Protein AF-T1BF98-F1 (afdb_monomer)

Radius of gyration: 21.48 Å; Cα contacts (8 Å, |Δi|>4): 142; chains: 1; bounding box: 43×42×55 Å

Solvent-accessible surface area (backbone atoms only — not comparable to full-atom values): 7022 Å² total; per-residue (Å²): 138,86,84,90,82,90,69,97,46,73,63,61,51,53,65,53,48,75,76,42,92,88,59,91,76,78,74,95,65,81,83,50,72,70,58,50,50,54,60,51,51,69,59,68,61,64,66,86,72,53,68,57,15,34,30,34,24,74,46,73,96,54,47,77,42,46,26,38,28,71,41,68,40,81,90,78,46,33,31,31,27,31,48,68,91,50,98,70,73,57,83,44,77,44,55,46,81,35,45,42,82,78,39,77,52,82,76,80,78,78,128

pLDDT: mean 82.83, std 12.45, range [33.75, 92.75]

Mean predicted aligned error: 11.37 Å

Foldseek 3Di:
DDDADDDPDPVVVVVVVVVDDPDPDDDPDHDDPVNVVVVVVVVVPLDPADQQFWKAFCDDPRHGWIWGFHDADPVQQKTWTWTPPDPDTDTDIDHSVRIDGPGHDDPPPDD

Sequence (111 aa):
GYIILEAEDEMAVKSFITKEHNIHGVLPRPLSVEDIDKLLASKAQEQEAAKGDIVEFSTGPFKGYKARVLKVDSIKSEITVELMDVVVPIPITTKLNTAKVIQRAKSESNA

Nearest PDB structures (foldseek):
  3p8b-assembly1_B  TM=8.641E-01  e=2.447E-07  Pyrococcus furiosus
  4zn3-assembly1_A  TM=6.054E-01  e=2.165E-08  Methanocaldococcus jannaschii DSM 2661
  9bcu-assembly1_G  TM=6.131E-01  e=1.617E-07  Thermococcus kodakarensis
  2xhc-assembly1_A  TM=6.498E-01  e=1.638E-04  Thermotoga mari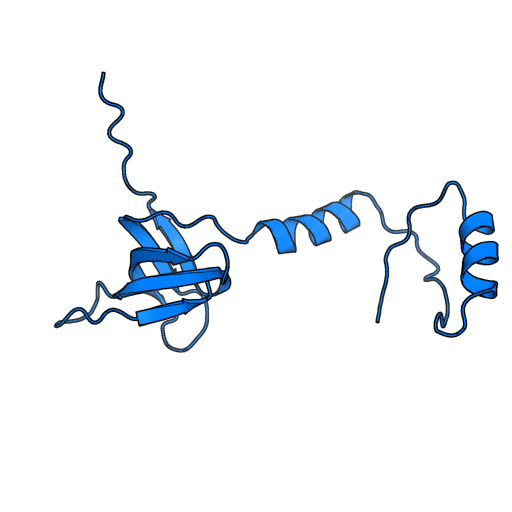tima
  1m1g-assembly3_C  TM=6.562E-01  e=3.977E-04  Aquifex aeolicus

Structure (mmCIF, N/CA/C/O backbone):
data_AF-T1BF98-F1
#
_entry.id   AF-T1BF98-F1
#
loop_
_atom_site.group_PDB
_atom_site.id
_atom_site.type_symbol
_atom_site.label_atom_id
_atom_site.label_alt_id
_atom_site.label_comp_id
_atom_site.label_asym_id
_atom_site.label_entity_id
_atom_site.label_seq_id
_atom_site.pdbx_PDB_ins_code
_atom_site.Cartn_x
_atom_site.Cartn_y
_atom_site.Cartn_z
_atom_site.occupancy
_atom_site.B_iso_or_equiv
_atom_site.auth_seq_id
_atom_site.auth_comp_id
_atom_site.auth_asym_id
_atom_site.auth_atom_id
_atom_site.pdbx_PDB_model_num
ATOM 1 N N . GLY A 1 1 ? 11.258 -9.934 -14.105 1.00 81.44 1 GLY A N 1
ATOM 2 C CA . GLY A 1 1 ? 10.709 -8.683 -13.546 1.00 81.44 1 GLY A CA 1
ATOM 3 C C . GLY A 1 1 ? 10.484 -7.705 -14.677 1.00 81.44 1 GLY A C 1
ATOM 4 O O . GLY A 1 1 ? 11.086 -7.895 -15.725 1.00 81.44 1 GLY A O 1
ATOM 5 N N . TYR A 1 2 ? 9.628 -6.706 -14.481 1.00 86.38 2 TYR A N 1
ATOM 6 C CA . TYR A 1 2 ? 9.379 -5.657 -15.472 1.00 86.38 2 TYR A CA 1
ATOM 7 C C . TYR A 1 2 ? 9.794 -4.309 -14.895 1.00 86.38 2 TYR A C 1
ATOM 9 O O . TYR A 1 2 ? 9.559 -4.045 -13.716 1.00 86.38 2 TYR A O 1
ATOM 17 N N . ILE A 1 3 ? 10.409 -3.483 -15.733 1.00 87.50 3 ILE A N 1
ATOM 18 C CA . ILE A 1 3 ? 10.727 -2.087 -15.442 1.00 87.50 3 ILE A CA 1
ATOM 19 C C . ILE A 1 3 ? 10.073 -1.220 -16.513 1.00 87.50 3 ILE A C 1
ATOM 21 O O . ILE A 1 3 ? 9.941 -1.646 -17.660 1.00 87.50 3 ILE A O 1
ATOM 25 N N . ILE A 1 4 ? 9.639 -0.027 -16.121 1.00 89.75 4 ILE A N 1
ATOM 26 C CA . ILE A 1 4 ? 9.105 0.984 -17.034 1.00 89.75 4 ILE A CA 1
ATOM 27 C C . ILE A 1 4 ? 10.210 2.011 -17.242 1.00 89.75 4 ILE A C 1
ATOM 29 O O . ILE A 1 4 ? 10.850 2.421 -16.274 1.00 89.75 4 ILE A O 1
ATOM 33 N N . LEU A 1 5 ? 10.446 2.387 -18.494 1.00 88.56 5 LEU A N 1
ATOM 34 C CA . LEU A 1 5 ? 11.482 3.335 -18.879 1.00 88.56 5 LEU A CA 1
ATOM 35 C C . LEU A 1 5 ? 10.866 4.391 -19.799 1.00 88.56 5 LEU A C 1
ATOM 37 O O . LEU A 1 5 ? 10.239 4.043 -20.798 1.00 88.56 5 LEU A O 1
ATOM 41 N N . GLU A 1 6 ? 11.035 5.658 -19.436 1.00 90.50 6 GLU A N 1
ATOM 42 C CA . GLU A 1 6 ? 10.657 6.817 -20.246 1.00 90.50 6 GLU A CA 1
ATOM 43 C C . GLU A 1 6 ? 11.884 7.283 -21.037 1.00 90.50 6 GLU A C 1
ATOM 45 O O . GLU A 1 6 ? 12.978 7.400 -20.482 1.00 90.50 6 GLU A O 1
ATOM 50 N N . ALA A 1 7 ? 11.721 7.495 -22.340 1.00 90.50 7 ALA A N 1
ATOM 51 C CA . ALA A 1 7 ? 12.785 7.924 -23.240 1.00 90.50 7 ALA A CA 1
ATOM 52 C C . ALA A 1 7 ? 12.203 8.741 -24.398 1.00 90.50 7 ALA A C 1
ATOM 54 O O . ALA A 1 7 ? 11.015 8.635 -24.698 1.00 90.50 7 ALA A O 1
ATOM 55 N N . GLU A 1 8 ? 13.055 9.525 -25.059 1.00 89.50 8 GLU A N 1
ATOM 56 C CA . GLU A 1 8 ? 12.670 10.374 -26.195 1.00 89.50 8 GLU A CA 1
ATOM 57 C C . GLU A 1 8 ? 12.173 9.556 -27.398 1.00 89.50 8 GLU A C 1
ATOM 59 O O . GLU A 1 8 ? 11.200 9.936 -28.048 1.00 89.50 8 GLU A O 1
ATOM 64 N N . ASP A 1 9 ? 12.817 8.419 -27.682 1.00 88.31 9 ASP A N 1
ATOM 65 C CA . ASP A 1 9 ? 12.443 7.515 -28.767 1.00 88.31 9 ASP A CA 1
ATOM 66 C C . ASP A 1 9 ? 12.827 6.045 -28.485 1.00 88.31 9 ASP A C 1
ATOM 68 O O . ASP A 1 9 ? 13.530 5.712 -27.528 1.00 88.31 9 ASP A O 1
ATOM 72 N N . GLU A 1 10 ? 12.362 5.130 -29.343 1.00 85.69 10 GLU A N 1
ATOM 73 C CA . GLU A 1 10 ? 12.634 3.690 -29.219 1.00 85.69 10 GLU A CA 1
ATOM 74 C C . GLU A 1 10 ? 14.116 3.331 -29.471 1.00 85.69 10 GLU A C 1
ATOM 76 O O . GLU A 1 10 ? 14.610 2.318 -28.962 1.00 85.69 10 GLU A O 1
ATOM 81 N N . MET A 1 11 ? 14.852 4.140 -30.242 1.00 88.44 11 MET A N 1
ATOM 82 C CA . MET A 1 11 ? 16.275 3.901 -30.508 1.00 88.44 11 MET A CA 1
ATOM 83 C C . MET A 1 11 ? 17.119 4.151 -29.260 1.00 88.44 11 MET A C 1
ATOM 85 O O . MET A 1 11 ? 18.008 3.349 -28.959 1.00 88.44 11 MET A O 1
ATOM 89 N N . ALA A 1 12 ? 16.810 5.203 -28.502 1.00 90.25 12 ALA A N 1
ATOM 90 C CA . ALA A 1 12 ? 17.428 5.507 -27.222 1.00 90.25 12 ALA A CA 1
ATOM 91 C C . ALA A 1 12 ? 17.266 4.319 -26.265 1.00 90.25 12 ALA A C 1
ATOM 93 O O . ALA A 1 12 ? 18.263 3.830 -25.724 1.00 90.25 12 ALA A O 1
ATOM 94 N N . VAL A 1 13 ? 16.053 3.758 -26.168 1.00 89.44 13 VAL A N 1
ATOM 95 C CA . VAL A 1 13 ? 15.782 2.550 -25.370 1.00 89.44 13 VAL A CA 1
ATOM 96 C C . VAL A 1 13 ? 16.636 1.373 -25.839 1.00 89.44 13 VAL A C 1
ATOM 98 O O . VAL A 1 13 ? 17.323 0.752 -25.030 1.00 89.44 13 VAL A O 1
ATOM 101 N N . LYS A 1 14 ? 16.659 1.076 -27.145 1.00 87.94 14 LYS A N 1
ATOM 102 C CA . LYS A 1 14 ? 17.444 -0.043 -27.701 1.00 87.94 14 LYS A CA 1
ATOM 103 C C . LYS A 1 14 ? 18.947 0.105 -27.450 1.00 87.94 14 LYS A C 1
ATOM 105 O O . LYS A 1 14 ? 19.624 -0.872 -27.122 1.00 87.94 14 LYS A O 1
ATOM 110 N N . SER A 1 15 ? 19.476 1.319 -27.566 1.00 89.31 15 SER A N 1
ATOM 111 C CA . SER A 1 15 ? 20.890 1.607 -27.304 1.00 89.31 15 SER A CA 1
ATOM 112 C C . SER A 1 15 ? 21.264 1.480 -25.821 1.00 89.31 15 SER A C 1
ATOM 114 O O . SER A 1 15 ? 22.408 1.158 -25.496 1.00 89.31 15 SER A O 1
ATOM 116 N N . PHE A 1 16 ? 20.300 1.715 -24.925 1.00 87.75 16 PHE A N 1
ATOM 117 C CA . PHE A 1 16 ? 20.469 1.578 -23.485 1.00 87.75 16 PHE A CA 1
ATOM 118 C C . PHE A 1 16 ? 20.427 0.105 -23.064 1.00 87.75 16 PHE A C 1
ATOM 120 O O . PHE A 1 16 ? 21.372 -0.387 -22.452 1.00 87.75 16 PHE A O 1
ATOM 127 N N . ILE A 1 17 ? 19.384 -0.634 -23.462 1.00 88.75 17 ILE A N 1
ATOM 128 C CA . ILE A 1 17 ? 19.199 -2.036 -23.051 1.00 88.75 17 ILE A CA 1
ATOM 129 C C . ILE A 1 17 ? 20.302 -2.967 -23.562 1.00 88.75 17 ILE A C 1
ATOM 131 O O . ILE A 1 17 ? 20.618 -3.954 -22.911 1.00 88.75 17 ILE A O 1
ATOM 135 N N . THR A 1 18 ? 20.901 -2.664 -24.719 1.00 86.25 18 THR A N 1
ATOM 136 C CA . THR A 1 18 ? 21.959 -3.496 -25.322 1.00 86.25 18 THR A CA 1
ATOM 137 C C . THR A 1 18 ? 23.244 -3.512 -24.501 1.00 86.25 18 THR A C 1
ATOM 139 O O . THR A 1 18 ? 24.069 -4.405 -24.680 1.00 86.25 18 THR A O 1
ATOM 142 N N . LYS A 1 19 ? 23.414 -2.552 -23.588 1.00 84.56 19 LYS A N 1
ATOM 143 C CA . LYS A 1 19 ? 24.559 -2.471 -22.676 1.00 84.56 19 LYS A CA 1
ATOM 144 C C . LYS A 1 19 ? 24.318 -3.208 -21.355 1.00 84.56 19 LYS A C 1
ATOM 146 O O . LYS A 1 19 ? 25.259 -3.367 -20.582 1.00 84.56 19 LYS A O 1
ATOM 151 N N . GLU A 1 20 ? 23.092 -3.668 -21.101 1.00 87.00 20 GLU A N 1
ATOM 152 C CA . GLU A 1 20 ? 22.676 -4.215 -19.811 1.00 87.00 20 GLU A CA 1
ATOM 153 C C . GLU A 1 20 ? 22.419 -5.722 -19.856 1.00 87.00 20 GLU A C 1
ATOM 155 O O . GLU A 1 20 ? 21.598 -6.230 -20.615 1.00 87.00 20 GLU A O 1
ATOM 160 N N . HIS A 1 21 ? 23.088 -6.452 -18.965 1.00 84.38 21 HIS A N 1
ATOM 161 C CA . HIS A 1 21 ? 23.132 -7.918 -18.986 1.00 84.38 21 HIS A CA 1
ATOM 162 C C . HIS A 1 21 ? 21.837 -8.585 -18.490 1.00 84.38 21 HIS A C 1
ATOM 164 O O . HIS A 1 21 ? 21.569 -9.737 -18.821 1.00 84.38 21 HIS A O 1
ATOM 170 N N . ASN A 1 22 ? 21.029 -7.872 -17.698 1.00 88.88 22 ASN A N 1
ATOM 171 C CA . ASN A 1 22 ? 19.823 -8.411 -17.054 1.00 88.88 22 ASN A CA 1
ATOM 172 C C . ASN A 1 22 ? 18.520 -8.051 -17.790 1.00 88.88 22 ASN A C 1
ATOM 174 O O . ASN A 1 22 ? 17.429 -8.275 -17.260 1.00 88.88 22 ASN A O 1
ATOM 178 N N . ILE A 1 23 ? 18.610 -7.464 -18.987 1.00 88.75 23 ILE A N 1
ATOM 179 C CA . ILE A 1 23 ? 17.442 -7.057 -19.769 1.00 88.75 23 ILE A CA 1
ATOM 180 C C . ILE A 1 23 ? 17.212 -8.070 -20.889 1.00 88.75 23 ILE A C 1
ATOM 182 O O . ILE A 1 23 ? 18.001 -8.196 -21.817 1.00 88.75 23 ILE A O 1
ATOM 186 N N . HIS A 1 24 ? 16.097 -8.794 -20.805 1.00 84.88 24 HIS A N 1
ATOM 187 C CA . HIS A 1 24 ? 15.758 -9.855 -21.761 1.00 84.88 24 HIS A CA 1
ATOM 188 C C . HIS A 1 24 ? 14.990 -9.363 -22.997 1.00 84.88 24 HIS A C 1
ATOM 190 O O . HIS A 1 24 ? 14.781 -10.133 -23.931 1.00 84.88 24 HIS A O 1
ATOM 196 N N . GLY A 1 25 ? 14.561 -8.100 -23.015 1.00 84.69 25 GLY A N 1
ATOM 197 C CA . GLY A 1 25 ? 13.874 -7.503 -24.155 1.00 84.69 25 GLY A CA 1
ATOM 198 C C . GLY A 1 25 ? 12.955 -6.352 -23.768 1.00 84.69 25 GLY A C 1
ATOM 199 O O . GLY A 1 25 ? 12.778 -6.038 -22.591 1.00 84.69 25 GLY A O 1
ATOM 200 N N . VAL A 1 26 ? 12.359 -5.740 -24.791 1.00 87.06 26 VAL A N 1
ATOM 201 C CA . VAL A 1 26 ? 11.353 -4.677 -24.673 1.00 87.06 26 VAL A CA 1
ATOM 202 C C . VAL A 1 26 ? 10.047 -5.194 -25.256 1.00 87.06 26 VAL A C 1
ATOM 204 O O . VAL A 1 26 ? 10.044 -5.902 -26.265 1.00 87.06 26 VAL A O 1
ATOM 207 N N . LEU A 1 27 ? 8.932 -4.871 -24.605 1.00 86.19 27 LEU A N 1
ATOM 208 C CA . LEU A 1 27 ? 7.615 -5.233 -25.113 1.00 86.19 27 LEU A CA 1
ATOM 209 C C . LEU A 1 27 ? 7.292 -4.403 -26.367 1.00 86.19 27 LEU A C 1
ATOM 211 O O . LEU A 1 27 ? 7.571 -3.208 -26.394 1.00 86.19 27 LEU A O 1
ATOM 215 N N . PRO A 1 28 ? 6.658 -4.999 -27.391 1.00 81.50 28 PRO A N 1
ATOM 216 C CA . PRO A 1 28 ? 6.415 -4.337 -28.677 1.00 81.50 28 PRO A CA 1
ATOM 217 C C . PRO A 1 28 ? 5.379 -3.207 -28.611 1.00 81.50 28 PRO A C 1
ATOM 219 O O . PRO A 1 28 ? 5.219 -2.462 -29.572 1.00 81.50 28 PRO A O 1
ATOM 222 N N . ARG A 1 29 ? 4.645 -3.089 -27.500 1.00 85.25 29 ARG A N 1
ATOM 223 C CA . ARG A 1 29 ? 3.643 -2.048 -27.282 1.00 85.25 29 ARG A CA 1
ATOM 224 C C . ARG A 1 29 ? 4.155 -1.070 -26.215 1.00 85.25 29 ARG A C 1
ATOM 226 O O . ARG A 1 29 ? 4.396 -1.520 -25.092 1.00 85.25 29 ARG A O 1
ATOM 233 N N . PRO A 1 30 ? 4.253 0.238 -26.516 1.00 83.56 30 PRO A N 1
ATOM 234 C CA . PRO A 1 30 ? 4.492 1.246 -25.492 1.00 83.56 30 PRO A CA 1
ATOM 235 C C . PRO A 1 30 ? 3.285 1.350 -24.550 1.00 83.56 30 PRO A C 1
ATOM 237 O O . PRO A 1 30 ? 2.140 1.123 -24.952 1.00 83.56 30 PRO A O 1
ATOM 240 N N . LEU A 1 31 ? 3.544 1.687 -23.288 1.00 88.06 31 LEU A N 1
ATOM 241 C CA . LEU A 1 31 ? 2.481 1.972 -22.325 1.00 88.06 31 LEU A CA 1
ATOM 242 C C . LEU A 1 31 ? 1.811 3.295 -22.691 1.00 88.06 31 LEU A C 1
ATOM 244 O O . LEU A 1 31 ? 2.495 4.279 -22.970 1.00 88.06 31 LEU A O 1
ATOM 248 N N . SER A 1 32 ? 0.480 3.315 -22.690 1.00 89.81 32 SER A N 1
ATOM 249 C CA . SER A 1 32 ? -0.258 4.569 -22.805 1.00 89.81 32 SER A CA 1
ATOM 250 C C . SER A 1 32 ? -0.310 5.283 -21.454 1.00 89.81 32 SER A C 1
ATOM 252 O O . SER A 1 32 ? -0.059 4.678 -20.407 1.00 89.81 32 SER A O 1
ATOM 254 N N . VAL A 1 33 ? -0.664 6.567 -21.466 1.00 86.94 33 VAL A N 1
ATOM 255 C CA . VAL A 1 33 ? -0.817 7.356 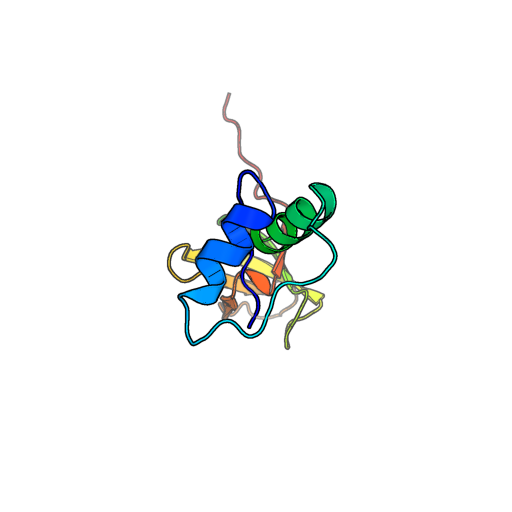-20.233 1.00 86.94 33 VAL A CA 1
ATOM 256 C C . VAL A 1 33 ? -1.869 6.722 -19.316 1.00 86.94 33 VAL A C 1
ATOM 258 O O . VAL A 1 33 ? -1.642 6.595 -18.118 1.00 86.94 33 VAL A O 1
ATOM 261 N N . GLU A 1 34 ? -2.959 6.191 -19.874 1.00 88.06 34 GLU A N 1
ATOM 262 C CA . GLU A 1 34 ? -4.015 5.532 -19.096 1.00 88.06 34 GLU A CA 1
ATOM 263 C C . GLU A 1 34 ? -3.541 4.228 -18.436 1.00 88.06 34 GLU A C 1
ATOM 265 O O . GLU A 1 34 ? -4.021 3.858 -17.361 1.00 88.06 34 GLU A O 1
ATOM 270 N N . ASP A 1 35 ? -2.620 3.503 -19.080 1.00 86.06 35 ASP A N 1
ATOM 271 C CA . ASP A 1 35 ? -2.015 2.302 -18.502 1.00 86.06 35 ASP A CA 1
ATOM 272 C C . ASP A 1 35 ? -1.089 2.684 -17.331 1.00 86.06 35 ASP A C 1
ATOM 274 O O . ASP A 1 35 ? -1.110 2.019 -16.292 1.00 86.06 35 ASP A O 1
ATOM 278 N N . ILE A 1 36 ? -0.340 3.788 -17.454 1.00 86.69 36 ILE A N 1
ATOM 279 C CA . ILE A 1 36 ? 0.505 4.341 -16.381 1.00 86.69 36 ILE A CA 1
ATOM 280 C C . ILE A 1 36 ? -0.355 4.808 -15.198 1.00 86.69 36 ILE A C 1
ATOM 282 O O . ILE A 1 36 ? -0.066 4.448 -14.054 1.00 86.69 36 ILE A O 1
ATOM 286 N N . ASP A 1 37 ? -1.446 5.528 -15.457 1.00 85.50 37 ASP A N 1
ATOM 287 C CA . ASP A 1 37 ? -2.351 6.031 -14.420 1.00 85.50 37 ASP A CA 1
ATOM 288 C C . ASP A 1 37 ? -2.947 4.900 -13.578 1.00 85.50 37 ASP A C 1
ATOM 290 O O . ASP A 1 37 ? -3.004 4.995 -12.351 1.00 85.50 37 ASP A O 1
ATOM 294 N N . LYS A 1 38 ? -3.331 3.779 -14.201 1.00 82.31 38 LYS A N 1
ATOM 295 C CA . LYS A 1 38 ? -3.819 2.593 -13.472 1.00 82.31 38 LYS A CA 1
ATOM 296 C C . LYS A 1 38 ? -2.750 1.991 -12.561 1.00 82.31 38 LYS A C 1
ATOM 298 O O . LYS A 1 38 ? -3.065 1.552 -11.452 1.00 82.31 38 LYS A O 1
ATOM 303 N N . LEU A 1 39 ? -1.494 1.968 -13.010 1.00 81.56 39 LEU A N 1
ATOM 304 C CA . LEU A 1 39 ? -0.374 1.459 -12.216 1.00 81.56 39 LEU A CA 1
ATOM 305 C C . LEU A 1 39 ? -0.062 2.372 -11.022 1.00 81.56 39 LEU A C 1
ATOM 307 O O . LEU A 1 39 ? 0.219 1.873 -9.929 1.00 81.56 39 LEU A O 1
ATOM 311 N N . LEU A 1 40 ? -0.152 3.691 -11.205 1.00 76.56 40 LEU A N 1
ATOM 312 C CA . LEU A 1 40 ? 0.032 4.677 -10.137 1.00 76.56 40 LEU A CA 1
ATOM 313 C C . LEU A 1 40 ? -1.139 4.669 -9.142 1.00 76.56 40 LEU A C 1
ATOM 315 O O . LEU A 1 40 ? -0.917 4.653 -7.928 1.00 76.56 40 LEU A O 1
ATOM 319 N N . ALA A 1 41 ? -2.379 4.590 -9.631 1.00 65.50 41 ALA A N 1
ATOM 320 C CA . ALA A 1 41 ? -3.583 4.532 -8.802 1.00 65.50 41 ALA A CA 1
ATOM 321 C C . ALA A 1 41 ? -3.589 3.313 -7.865 1.00 65.50 41 ALA A C 1
ATOM 323 O O . ALA A 1 41 ? -4.004 3.422 -6.712 1.00 65.50 41 ALA A O 1
ATOM 324 N N . SER A 1 42 ? -3.059 2.171 -8.318 1.00 56.25 42 SER A N 1
ATOM 325 C CA . SER A 1 42 ? -2.932 0.971 -7.484 1.00 56.25 42 SER A CA 1
ATOM 326 C C . SER A 1 42 ? -2.011 1.162 -6.271 1.00 56.25 42 SER A C 1
ATOM 328 O O . SER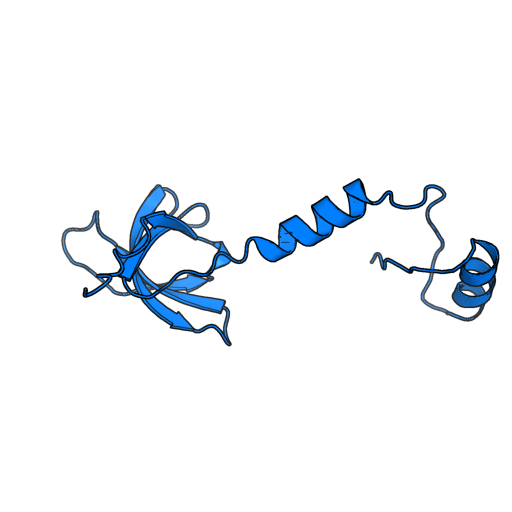 A 1 42 ? -2.161 0.422 -5.299 1.00 56.25 42 SER A O 1
ATOM 330 N N . LYS A 1 43 ? -1.062 2.108 -6.313 1.00 55.12 43 LYS A N 1
ATOM 331 C CA . LYS A 1 43 ? -0.190 2.440 -5.172 1.00 55.12 43 LYS A CA 1
ATOM 332 C C . LYS A 1 43 ? -0.780 3.532 -4.283 1.00 55.12 43 LYS A C 1
ATOM 334 O O . LYS A 1 43 ? -0.648 3.457 -3.070 1.00 55.12 43 LYS A O 1
ATOM 339 N N . ALA A 1 44 ? -1.471 4.509 -4.869 1.00 50.00 44 ALA A N 1
ATOM 340 C CA . ALA A 1 44 ? -2.084 5.615 -4.129 1.00 50.00 44 ALA A CA 1
ATOM 341 C C . ALA A 1 44 ? -3.267 5.189 -3.237 1.00 50.00 44 ALA A C 1
ATOM 343 O O . ALA A 1 44 ? -3.760 5.979 -2.436 1.00 50.00 44 ALA A O 1
ATOM 344 N N . GLN A 1 45 ? -3.731 3.942 -3.351 1.00 50.75 45 GLN A N 1
ATOM 345 C CA . GLN A 1 45 ? -4.761 3.388 -2.477 1.00 50.75 45 GLN A CA 1
ATOM 346 C C . GLN A 1 45 ? -4.215 2.881 -1.128 1.00 50.75 45 GLN A C 1
ATOM 348 O O . GLN A 1 45 ? -4.915 2.162 -0.415 1.00 50.75 45 GLN A O 1
ATOM 353 N N . GLU A 1 46 ? -3.004 3.281 -0.731 1.00 54.41 46 GLU A N 1
ATOM 354 C CA . GLU A 1 46 ? -2.673 3.409 0.690 1.00 54.41 46 GLU A CA 1
ATOM 355 C C . GLU A 1 46 ? -3.554 4.517 1.277 1.00 54.41 46 GLU A C 1
ATOM 357 O O . GLU A 1 46 ? -3.216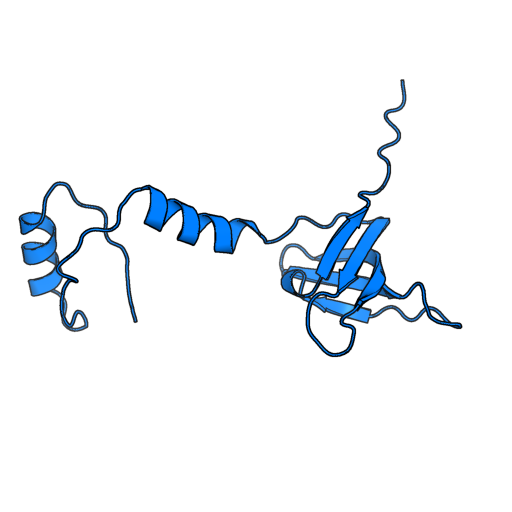 5.695 1.315 1.00 54.41 46 GLU A O 1
ATOM 362 N N . GLN A 1 47 ? -4.774 4.132 1.646 1.00 59.78 47 GLN A N 1
ATOM 363 C CA . GLN A 1 47 ? -5.738 5.005 2.295 1.00 59.78 47 GLN A CA 1
ATOM 364 C C . GLN A 1 47 ? -5.100 5.593 3.553 1.00 59.78 47 GLN A C 1
ATOM 366 O O . GLN A 1 47 ? -4.821 4.857 4.494 1.00 59.78 47 GLN A O 1
ATOM 371 N N . GLU A 1 48 ? -4.920 6.912 3.596 1.00 67.50 48 GLU A N 1
ATOM 372 C CA . GLU A 1 48 ? -4.593 7.620 4.832 1.00 67.50 48 GLU A CA 1
ATOM 373 C C . GLU A 1 48 ? -5.749 7.432 5.825 1.00 67.50 48 GLU A C 1
ATOM 375 O O . GLU A 1 48 ? -6.777 8.112 5.753 1.00 67.50 48 GLU A O 1
ATOM 380 N N . ALA A 1 49 ? -5.612 6.448 6.713 1.00 77.50 49 ALA A N 1
ATOM 381 C CA . ALA A 1 49 ? -6.446 6.323 7.895 1.00 77.50 49 ALA A CA 1
ATOM 382 C C . ALA A 1 49 ? -5.932 7.313 8.943 1.00 77.50 49 ALA A C 1
ATOM 384 O O . ALA A 1 49 ? -4.725 7.415 9.170 1.00 77.50 49 ALA A O 1
ATOM 385 N N . ALA A 1 50 ? -6.842 8.025 9.595 1.00 84.00 50 ALA A N 1
ATOM 386 C CA . ALA A 1 50 ? -6.541 8.890 10.723 1.00 84.00 50 ALA A CA 1
ATOM 387 C C . ALA A 1 50 ? -7.018 8.254 12.034 1.00 84.00 50 ALA A C 1
ATOM 389 O O . ALA A 1 50 ? -7.876 7.370 12.070 1.00 84.00 50 ALA A O 1
ATOM 390 N N . LYS A 1 51 ? -6.462 8.722 13.155 1.00 87.12 51 LYS A N 1
ATOM 391 C CA . LYS A 1 51 ? -6.950 8.336 14.482 1.00 87.12 51 LYS A CA 1
ATOM 392 C C . LYS A 1 51 ? -8.425 8.729 14.625 1.00 87.12 51 LYS A C 1
ATOM 394 O O . LYS A 1 51 ? -8.782 9.879 14.395 1.00 87.12 51 LYS A O 1
ATOM 399 N N . GLY A 1 52 ? -9.252 7.790 15.076 1.00 86.69 52 GLY A N 1
ATOM 400 C CA . GLY A 1 52 ? -10.691 7.979 15.260 1.00 86.69 52 GLY A CA 1
ATOM 401 C C . GLY A 1 52 ? -11.542 7.622 14.041 1.00 86.69 52 GLY A C 1
ATOM 402 O O . GLY A 1 52 ? -12.765 7.581 14.173 1.00 86.69 52 GLY A O 1
ATOM 403 N N . ASP A 1 53 ? -10.930 7.321 12.893 1.00 90.62 53 ASP A N 1
ATOM 404 C CA . ASP A 1 53 ? -11.660 6.828 11.729 1.00 90.62 53 ASP A CA 1
ATOM 405 C C . ASP A 1 53 ? -12.288 5.462 12.020 1.00 90.62 53 ASP A C 1
ATOM 407 O O . ASP A 1 53 ? -11.750 4.649 12.782 1.00 90.62 53 ASP A O 1
ATOM 411 N N . ILE A 1 54 ? -13.426 5.201 11.380 1.00 90.38 54 ILE A N 1
ATOM 412 C CA . ILE A 1 54 ? -14.023 3.870 11.341 1.00 90.38 54 ILE A CA 1
ATOM 413 C C . ILE A 1 54 ? -13.618 3.224 10.022 1.00 90.38 54 ILE A C 1
ATOM 415 O O . ILE A 1 54 ? -13.846 3.773 8.937 1.00 90.38 54 ILE A O 1
ATOM 419 N N . VAL A 1 55 ? -13.018 2.047 10.133 1.00 91.75 55 VAL A N 1
ATOM 420 C CA . VAL A 1 55 ? -12.534 1.244 9.017 1.00 91.75 55 VAL A CA 1
ATOM 421 C C . VAL A 1 55 ? -13.266 -0.092 8.967 1.00 91.75 55 VAL A C 1
ATOM 423 O O . VAL A 1 55 ? -13.699 -0.620 9.990 1.00 91.75 55 VAL A O 1
ATOM 426 N N . GLU A 1 56 ? -13.391 -0.647 7.770 1.00 90.94 56 GLU A N 1
ATOM 427 C CA . GLU A 1 56 ? -13.890 -1.995 7.524 1.00 90.94 56 GLU A CA 1
ATOM 428 C C . GLU A 1 56 ? -12.790 -2.834 6.876 1.00 90.94 56 GLU A C 1
ATOM 430 O O . GLU A 1 56 ? -12.170 -2.438 5.883 1.00 90.94 56 GLU A O 1
ATOM 435 N N . PHE A 1 57 ? -12.538 -4.011 7.432 1.00 91.25 57 PHE A N 1
ATOM 436 C CA . PHE A 1 57 ? -11.550 -4.933 6.892 1.00 91.25 57 PHE A CA 1
ATOM 437 C C . PHE A 1 57 ? -12.027 -5.546 5.574 1.00 91.25 57 PHE A C 1
ATOM 439 O O . PHE A 1 57 ? -13.066 -6.200 5.509 1.00 91.25 57 PHE A O 1
ATOM 446 N N . SER A 1 58 ? -11.240 -5.385 4.513 1.00 87.31 58 SER A N 1
ATOM 447 C CA . SER A 1 58 ? -11.550 -5.923 3.181 1.00 87.31 58 SER A CA 1
ATOM 448 C C . SER A 1 58 ? -10.932 -7.306 2.942 1.00 87.31 58 SER A C 1
ATOM 450 O O . SER A 1 58 ? -11.431 -8.083 2.122 1.00 87.31 58 SER A O 1
ATOM 452 N N . THR A 1 59 ? -9.849 -7.630 3.653 1.00 85.69 59 THR A N 1
ATOM 453 C CA . THR A 1 59 ? -9.075 -8.868 3.483 1.00 85.69 59 THR A CA 1
ATOM 454 C C . THR A 1 59 ? -8.633 -9.451 4.828 1.00 85.69 59 THR A C 1
ATOM 456 O O . THR A 1 59 ? -8.683 -8.788 5.862 1.00 85.69 59 THR A O 1
ATOM 459 N N . GLY A 1 60 ? -8.204 -10.717 4.818 1.00 85.62 60 GLY A N 1
ATOM 460 C CA . GLY A 1 60 ? -7.719 -11.408 6.013 1.00 85.62 60 GLY A CA 1
ATOM 461 C C . GLY A 1 60 ? -8.830 -11.995 6.899 1.00 85.62 60 GLY A C 1
ATOM 462 O O . GLY A 1 60 ? -9.997 -12.017 6.504 1.00 85.62 60 GLY A O 1
ATOM 463 N N . PRO A 1 61 ? -8.474 -12.502 8.093 1.00 87.62 61 PRO A N 1
ATOM 464 C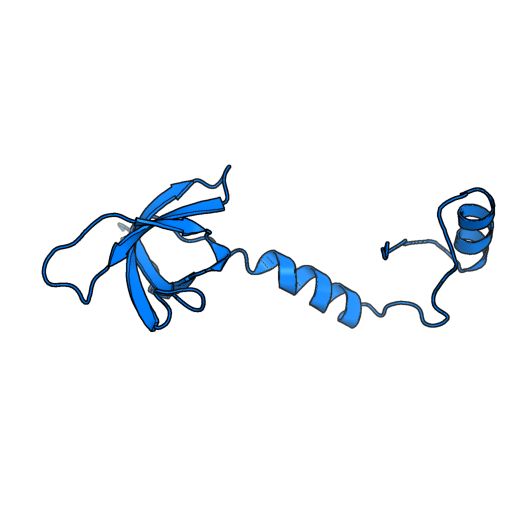 CA . PRO A 1 61 ? -9.402 -13.211 8.982 1.00 87.62 61 PRO A CA 1
ATOM 465 C C . PRO A 1 61 ? -10.514 -12.319 9.549 1.00 87.62 61 PRO A C 1
ATOM 467 O O . PRO A 1 61 ? -11.553 -12.826 9.952 1.00 87.62 61 PRO A O 1
ATOM 470 N N . PHE A 1 62 ? -10.314 -11.000 9.552 1.00 87.00 62 PHE A N 1
ATOM 471 C CA . PHE A 1 62 ? -11.272 -10.019 10.065 1.00 87.00 62 PHE A CA 1
ATOM 472 C C . PHE A 1 62 ? -12.129 -9.384 8.965 1.00 87.00 62 PHE A C 1
ATOM 474 O O . PHE A 1 62 ? -12.791 -8.385 9.215 1.00 87.00 62 PHE A O 1
ATOM 481 N N . LYS A 1 63 ? -12.127 -9.931 7.742 1.00 89.31 63 LYS A N 1
ATOM 482 C CA . LYS A 1 63 ? -12.897 -9.391 6.614 1.00 89.31 63 LYS A CA 1
ATOM 483 C C . LYS A 1 63 ? -14.377 -9.188 6.977 1.00 89.31 63 LYS A C 1
ATOM 485 O O . LYS A 1 63 ? -15.034 -10.117 7.436 1.00 89.31 63 LYS A O 1
ATOM 490 N N . GLY A 1 64 ? -14.896 -7.989 6.716 1.00 88.38 64 GLY A N 1
ATOM 491 C CA . GLY A 1 64 ? -16.278 -7.580 6.992 1.00 88.38 64 GLY A CA 1
ATOM 492 C C . GLY A 1 64 ? -16.512 -7.002 8.391 1.00 88.38 64 GLY A C 1
ATOM 493 O O . GLY A 1 64 ? -17.583 -6.457 8.642 1.00 88.38 64 GLY A O 1
ATOM 494 N N . TYR A 1 65 ? -15.531 -7.075 9.294 1.00 90.56 65 TYR A N 1
ATOM 495 C CA . TYR A 1 65 ? -15.644 -6.443 10.606 1.00 90.56 65 TYR A CA 1
ATOM 496 C C . TYR A 1 65 ? -15.351 -4.947 10.536 1.00 90.56 65 TYR A C 1
ATOM 498 O O . TYR A 1 65 ? -14.453 -4.503 9.809 1.00 90.56 65 TYR A O 1
ATOM 506 N N . LYS A 1 66 ? -16.065 -4.184 11.369 1.00 91.44 66 LYS A N 1
ATOM 507 C CA . LYS A 1 66 ? -15.827 -2.755 11.573 1.00 91.44 66 LYS A CA 1
ATOM 508 C C . LYS A 1 66 ? -14.952 -2.522 12.793 1.00 91.44 66 LYS A C 1
ATOM 510 O O . LYS A 1 66 ? -15.122 -3.156 13.838 1.00 91.44 66 LYS A O 1
ATOM 515 N N . ALA A 1 67 ? -14.028 -1.582 12.663 1.00 92.06 67 ALA A N 1
ATOM 516 C CA . ALA A 1 67 ? -13.097 -1.234 13.716 1.00 92.06 67 ALA A CA 1
ATOM 517 C C . ALA A 1 67 ? -12.860 0.275 13.776 1.00 92.06 67 ALA A C 1
ATOM 519 O O . ALA A 1 67 ? -12.912 0.959 12.754 1.00 92.06 67 ALA A O 1
ATOM 520 N N . ARG A 1 68 ? -12.564 0.795 14.966 1.00 91.50 68 ARG A N 1
ATOM 521 C CA . ARG A 1 68 ? -12.131 2.182 15.155 1.00 91.50 68 ARG A CA 1
ATOM 522 C C . ARG A 1 68 ? -10.613 2.250 15.246 1.00 91.50 68 ARG A C 1
ATOM 524 O O . ARG A 1 68 ? -9.992 1.469 15.963 1.00 91.50 68 ARG A O 1
ATOM 531 N N . VAL A 1 69 ? -10.012 3.206 14.549 1.00 92.69 69 VAL A N 1
ATOM 532 C CA . VAL A 1 69 ? -8.562 3.419 14.550 1.00 92.69 69 VAL A CA 1
ATOM 533 C C . VAL A 1 69 ? -8.124 4.119 15.836 1.00 92.69 69 VAL A C 1
ATOM 535 O O . VAL A 1 69 ? -8.523 5.251 16.111 1.00 92.69 69 VAL A O 1
ATOM 538 N N . LEU A 1 70 ? -7.256 3.469 16.609 1.00 91.81 70 LEU A N 1
ATOM 539 C CA . LEU A 1 70 ? -6.666 4.021 17.832 1.00 91.81 70 LEU A CA 1
ATOM 540 C C . LEU A 1 70 ? -5.341 4.734 17.554 1.00 91.81 70 LEU A C 1
ATOM 542 O O . LEU A 1 70 ? -5.066 5.798 18.118 1.00 91.81 70 LEU A O 1
ATOM 546 N N . LYS A 1 71 ? -4.512 4.133 16.697 1.00 89.69 71 LYS A N 1
ATOM 547 C CA . LYS A 1 71 ? -3.175 4.619 16.351 1.00 89.69 71 LYS A CA 1
ATOM 548 C C . LYS A 1 71 ? -2.824 4.229 14.919 1.00 89.69 71 LYS A C 1
ATOM 550 O O . LYS A 1 71 ? -3.182 3.145 14.467 1.00 89.69 71 LYS A O 1
ATOM 555 N N . VAL A 1 72 ? -2.084 5.105 14.249 1.00 88.88 72 VAL A N 1
ATOM 556 C CA . VAL A 1 72 ? -1.546 4.896 12.903 1.00 88.88 72 VAL A CA 1
ATOM 557 C C . VAL A 1 72 ? -0.033 5.059 12.976 1.00 88.88 72 VAL A C 1
ATOM 559 O O . VAL A 1 72 ? 0.455 6.035 13.547 1.00 88.88 72 VAL A O 1
ATOM 562 N N . ASP A 1 73 ? 0.697 4.085 12.447 1.00 88.38 73 ASP A N 1
ATOM 563 C CA . ASP A 1 73 ? 2.141 4.136 12.246 1.00 88.38 73 ASP A CA 1
ATOM 564 C C . ASP A 1 73 ? 2.405 4.271 10.742 1.00 88.38 73 ASP A C 1
ATOM 566 O O . ASP A 1 73 ? 2.341 3.298 9.989 1.00 88.38 73 ASP A O 1
ATOM 570 N N . SER A 1 74 ? 2.665 5.502 10.297 1.00 82.00 74 SER A N 1
ATOM 571 C CA . SER A 1 74 ? 2.931 5.815 8.889 1.00 82.00 74 SER A CA 1
ATOM 572 C C . SER A 1 74 ? 4.289 5.306 8.408 1.00 82.00 74 SER A C 1
ATOM 574 O O . SER A 1 74 ? 4.457 5.072 7.217 1.00 82.00 74 SER A O 1
ATOM 576 N N . ILE A 1 75 ? 5.250 5.085 9.313 1.00 84.12 75 ILE A N 1
ATOM 577 C CA . ILE A 1 75 ? 6.582 4.579 8.956 1.00 84.12 75 ILE A CA 1
ATOM 578 C C . ILE A 1 75 ? 6.488 3.091 8.612 1.00 84.12 75 ILE A C 1
ATOM 580 O O . ILE A 1 75 ? 7.097 2.633 7.646 1.00 84.12 75 ILE A O 1
ATOM 584 N N . LYS A 1 76 ? 5.715 2.330 9.395 1.00 84.69 76 LYS A N 1
ATOM 585 C CA . LYS A 1 76 ? 5.531 0.882 9.201 1.00 84.69 76 LYS A CA 1
ATOM 586 C C . LYS A 1 76 ? 4.308 0.513 8.365 1.00 84.69 76 LYS A C 1
ATOM 588 O O . LYS A 1 76 ? 4.143 -0.659 8.037 1.00 84.69 76 LYS A O 1
ATOM 593 N N . SER A 1 77 ? 3.470 1.487 8.009 1.00 85.25 77 SER A N 1
ATOM 594 C CA . SER A 1 77 ? 2.182 1.257 7.337 1.00 85.25 77 SER A CA 1
ATOM 595 C C . SER A 1 77 ? 1.277 0.287 8.115 1.00 85.25 77 SER A C 1
ATOM 597 O O . SER A 1 77 ? 0.6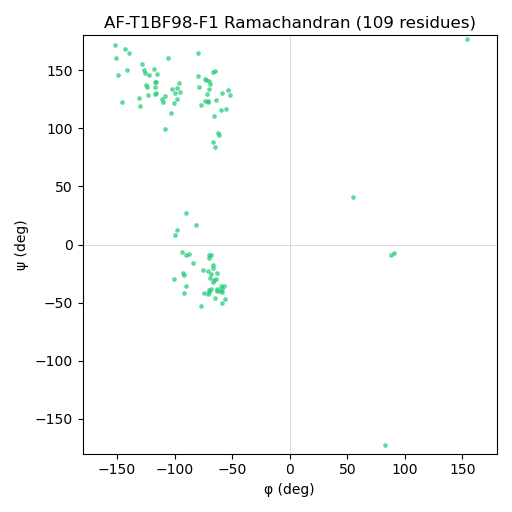10 -0.584 7.546 1.00 85.25 77 SER A O 1
ATOM 599 N N . GLU A 1 78 ? 1.257 0.440 9.441 1.00 89.81 78 GLU A N 1
ATOM 600 C CA . GLU A 1 78 ? 0.457 -0.361 10.371 1.00 89.81 78 GLU A CA 1
ATOM 601 C C . GLU A 1 78 ? -0.586 0.510 11.080 1.00 89.81 78 GLU A C 1
ATOM 603 O O . GLU A 1 78 ? -0.355 1.681 11.384 1.00 89.81 78 GLU A O 1
ATOM 608 N N . ILE A 1 79 ? -1.741 -0.077 11.379 1.00 90.69 79 ILE A N 1
ATOM 609 C CA . ILE A 1 79 ? -2.805 0.548 12.162 1.00 90.69 79 ILE A CA 1
ATOM 610 C C . ILE A 1 79 ? -3.159 -0.338 13.349 1.00 90.69 79 ILE A C 1
ATOM 612 O O . ILE A 1 79 ? -3.283 -1.557 13.219 1.0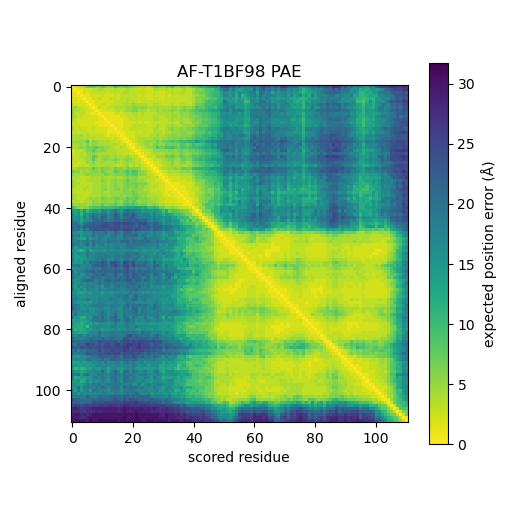0 90.69 79 ILE A O 1
ATOM 616 N N . THR A 1 80 ? -3.342 0.283 14.510 1.00 92.25 80 THR A N 1
ATOM 617 C CA . THR A 1 80 ? -3.909 -0.365 15.691 1.00 92.25 80 THR A CA 1
ATOM 618 C C . THR A 1 80 ? -5.370 0.035 15.795 1.00 92.25 80 THR A C 1
ATOM 620 O O . THR A 1 80 ? -5.685 1.227 15.875 1.00 92.25 80 THR A O 1
ATOM 623 N N . VAL A 1 81 ? -6.259 -0.954 15.800 1.00 92.75 81 VAL A N 1
ATOM 624 C CA . VAL A 1 81 ? -7.709 -0.751 15.780 1.00 92.75 81 VAL A CA 1
ATOM 625 C C . VAL A 1 81 ? -8.403 -1.533 16.893 1.00 92.75 81 VAL A C 1
ATOM 627 O O . VAL A 1 81 ? -7.893 -2.554 17.353 1.00 92.75 81 VAL A O 1
ATOM 630 N N . GLU A 1 82 ? -9.578 -1.067 17.304 1.00 91.81 82 GLU A N 1
ATOM 631 C CA . GLU A 1 82 ? -10.504 -1.787 18.185 1.00 91.81 82 GLU A CA 1
ATOM 632 C C . GLU A 1 82 ? -11.732 -2.246 17.387 1.00 91.81 82 GLU A C 1
ATOM 634 O O . GLU A 1 82 ? -12.358 -1.443 16.697 1.00 91.81 82 GLU A O 1
ATOM 639 N N . LEU A 1 83 ? -12.077 -3.535 17.449 1.00 90.88 83 LEU A N 1
ATOM 640 C CA . LEU A 1 83 ? -13.277 -4.068 16.792 1.00 90.88 83 LEU A CA 1
ATOM 641 C C . LEU A 1 83 ? -14.544 -3.558 17.496 1.00 90.88 83 LEU A C 1
ATOM 643 O O . LEU A 1 83 ? -14.603 -3.539 18.723 1.00 90.88 83 LEU A O 1
ATOM 647 N N . MET A 1 84 ? -15.561 -3.171 16.723 1.00 86.00 84 MET A N 1
ATOM 648 C CA . MET A 1 84 ? -16.825 -2.649 17.262 1.00 86.00 84 MET A CA 1
ATOM 649 C C . MET A 1 84 ? -17.885 -3.739 17.479 1.00 86.00 84 MET A C 1
ATOM 651 O O . MET A 1 84 ? -18.728 -3.598 18.358 1.00 86.00 84 MET A O 1
ATOM 655 N N . ASP A 1 85 ? -17.822 -4.838 16.724 1.00 82.19 85 ASP A N 1
ATOM 656 C CA . ASP A 1 85 ? -18.823 -5.918 16.746 1.00 82.19 85 ASP A CA 1
ATOM 657 C C . ASP A 1 85 ? -18.495 -7.032 17.769 1.00 82.19 85 ASP A C 1
ATOM 659 O O . ASP A 1 85 ? -18.859 -8.194 17.582 1.00 82.19 85 ASP A O 1
ATOM 663 N N . VAL A 1 86 ? -17.763 -6.708 18.843 1.00 82.25 86 VAL A N 1
ATOM 664 C CA . VAL A 1 86 ? -17.320 -7.669 19.871 1.00 82.25 86 VAL A CA 1
ATOM 665 C C . VAL A 1 86 ? -17.730 -7.230 21.276 1.00 82.25 86 VAL A C 1
ATOM 667 O O . VAL A 1 86 ? -17.769 -6.044 21.587 1.00 82.25 86 VAL A O 1
ATOM 670 N N . VAL A 1 87 ? -18.008 -8.203 22.152 1.00 83.12 87 VAL A N 1
ATOM 671 C CA . VAL A 1 87 ? -18.452 -7.958 23.542 1.00 83.12 87 VAL A CA 1
ATOM 672 C C . VAL A 1 87 ? -17.360 -7.290 24.388 1.00 83.12 87 VAL A C 1
ATOM 674 O O . VAL A 1 87 ? -17.665 -6.521 25.295 1.00 83.12 87 VAL A O 1
ATOM 677 N N . VAL A 1 88 ? -16.088 -7.570 24.089 1.00 82.81 88 VAL A N 1
ATOM 678 C CA . VAL A 1 88 ? -14.928 -6.985 24.771 1.00 82.81 88 VAL A CA 1
ATOM 679 C C . VAL A 1 88 ? -13.959 -6.444 23.717 1.00 82.81 88 VAL A C 1
ATOM 681 O O . VAL A 1 88 ? -13.467 -7.233 22.905 1.00 82.81 88 VAL A O 1
ATOM 684 N N . PRO A 1 89 ? -13.666 -5.131 23.704 1.00 79.44 89 PRO A N 1
ATOM 685 C CA . PRO A 1 89 ? -12.755 -4.549 22.729 1.00 79.44 89 PRO A CA 1
ATOM 686 C C . PRO A 1 89 ? -11.308 -4.929 23.061 1.00 79.44 89 PRO A C 1
ATOM 688 O O . PRO A 1 89 ? -10.811 -4.655 24.153 1.00 79.44 89 PRO A O 1
ATOM 691 N N . ILE A 1 90 ? -10.622 -5.554 22.104 1.00 87.38 90 ILE A N 1
ATOM 692 C CA . ILE A 1 90 ? -9.190 -5.864 22.184 1.00 87.38 90 ILE A CA 1
ATOM 693 C C . ILE A 1 90 ? -8.483 -5.081 21.072 1.00 87.38 90 ILE A C 1
ATOM 695 O O . ILE A 1 90 ? -8.933 -5.146 19.924 1.00 87.38 90 ILE A O 1
ATOM 699 N N . PRO A 1 91 ? -7.395 -4.346 21.373 1.00 90.31 91 PRO A N 1
ATOM 700 C CA . PRO A 1 91 ? -6.622 -3.654 20.352 1.00 90.31 91 PRO A CA 1
ATOM 701 C C . PRO A 1 91 ? -5.828 -4.656 19.507 1.00 90.31 91 PRO A C 1
ATOM 703 O O . PRO A 1 91 ? -5.096 -5.492 20.039 1.00 90.31 91 PRO A O 1
ATOM 706 N N . ILE A 1 92 ? -5.946 -4.549 18.185 1.00 90.44 92 ILE A N 1
ATOM 707 C CA . ILE A 1 92 ? -5.266 -5.417 17.216 1.00 90.44 92 ILE A CA 1
ATOM 708 C C . ILE A 1 92 ? -4.451 -4.543 16.266 1.00 90.44 92 ILE A C 1
ATOM 710 O O . ILE A 1 92 ? -4.952 -3.530 15.778 1.00 90.44 92 ILE A O 1
ATOM 714 N N . THR A 1 93 ? -3.209 -4.936 15.983 1.00 91.31 93 THR A N 1
ATOM 715 C CA . THR A 1 93 ? -2.361 -4.266 14.989 1.00 91.31 93 THR A CA 1
ATOM 716 C C . THR A 1 93 ? -2.373 -5.042 13.678 1.00 91.31 93 THR A C 1
ATOM 718 O O . THR A 1 93 ? -2.174 -6.255 13.661 1.00 91.31 93 THR A O 1
ATOM 721 N N . THR A 1 94 ? -2.609 -4.339 12.576 1.00 90.19 94 THR A N 1
ATOM 722 C CA . THR A 1 94 ? -2.685 -4.896 11.220 1.00 90.19 94 THR A CA 1
ATOM 723 C C . THR A 1 94 ? -2.084 -3.924 10.207 1.00 90.19 94 THR A C 1
ATOM 725 O O . THR A 1 94 ? -1.846 -2.757 10.513 1.00 90.19 94 THR A O 1
ATOM 728 N N . LYS A 1 95 ? -1.862 -4.386 8.976 1.00 89.06 95 LYS A N 1
ATOM 729 C CA . LYS A 1 95 ? -1.394 -3.535 7.877 1.00 89.06 95 LYS A CA 1
ATOM 730 C C . LYS A 1 95 ? -2.509 -2.619 7.377 1.00 89.06 95 LYS A C 1
ATOM 732 O O . LYS A 1 95 ? -3.657 -3.051 7.247 1.00 89.06 95 LYS A O 1
ATOM 737 N N . LEU A 1 96 ? -2.152 -1.388 7.016 1.00 85.06 96 LEU A N 1
ATOM 738 C CA . LEU A 1 96 ? -3.080 -0.363 6.527 1.00 85.06 96 LEU A CA 1
ATOM 739 C C . LEU A 1 96 ? -3.869 -0.819 5.285 1.00 85.06 96 LEU A C 1
ATOM 741 O O . LEU A 1 96 ? -5.062 -0.564 5.179 1.00 85.06 96 LEU A O 1
ATOM 745 N N . ASN A 1 97 ? -3.238 -1.591 4.396 1.00 84.44 97 ASN A N 1
ATOM 746 C CA . ASN A 1 97 ? -3.852 -2.098 3.163 1.00 84.44 97 ASN A CA 1
ATOM 747 C C . ASN A 1 97 ? -4.945 -3.169 3.364 1.00 84.44 97 ASN A C 1
ATOM 749 O O . ASN A 1 97 ? -5.610 -3.559 2.404 1.00 84.44 97 ASN A O 1
ATOM 753 N N . THR A 1 98 ? -5.127 -3.681 4.585 1.00 87.06 98 THR A N 1
ATOM 754 C CA . THR A 1 98 ? -6.151 -4.700 4.882 1.00 87.06 98 THR A CA 1
ATOM 755 C C . THR A 1 98 ? -7.527 -4.101 5.148 1.00 87.06 98 THR A C 1
ATOM 757 O O . THR A 1 98 ? -8.529 -4.820 5.092 1.00 87.06 98 THR A O 1
ATOM 760 N N . ALA A 1 99 ? -7.591 -2.796 5.413 1.00 86.56 99 ALA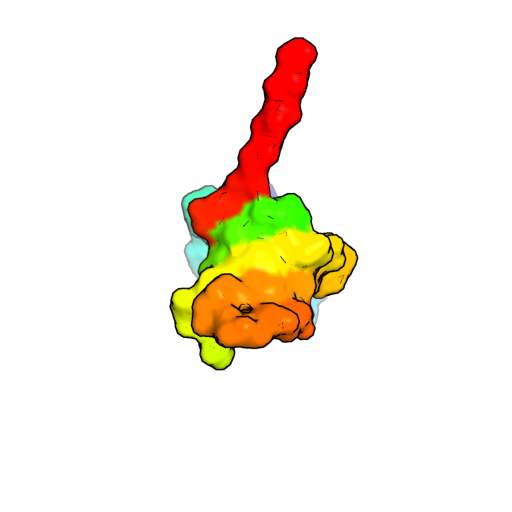 A N 1
ATOM 761 C CA . ALA A 1 99 ? -8.798 -2.102 5.825 1.00 86.56 99 ALA A CA 1
ATOM 762 C C . ALA A 1 99 ? -9.088 -0.889 4.934 1.00 86.56 99 ALA A C 1
ATOM 764 O O . ALA A 1 99 ? -8.191 -0.254 4.386 1.00 86.56 99 ALA A O 1
ATOM 765 N N . LYS A 1 100 ? -10.373 -0.572 4.793 1.00 88.19 100 LYS A N 1
ATOM 766 C CA . LYS A 1 100 ? -10.879 0.563 4.024 1.00 88.19 100 LYS A CA 1
ATOM 767 C C . LYS A 1 100 ? -11.599 1.522 4.962 1.00 88.19 100 LYS A C 1
ATOM 769 O O . LYS A 1 100 ? -12.394 1.083 5.788 1.00 88.19 100 LYS A O 1
ATOM 774 N N . VAL A 1 101 ? -11.358 2.824 4.825 1.00 88.12 101 VAL A N 1
ATOM 775 C CA . VAL A 1 101 ? -12.056 3.838 5.628 1.00 88.12 101 VAL A CA 1
ATOM 776 C C . VAL A 1 101 ? -13.516 3.921 5.177 1.00 88.12 101 VAL A C 1
ATOM 778 O O . VAL A 1 101 ? -13.791 4.173 4.003 1.00 88.12 101 VAL A O 1
ATOM 781 N N . ILE A 1 102 ? -14.450 3.702 6.106 1.00 87.44 102 ILE A N 1
ATOM 782 C CA . ILE A 1 102 ? -15.897 3.842 5.867 1.00 87.44 102 ILE A CA 1
ATOM 783 C C . ILE A 1 102 ? -16.435 5.170 6.396 1.00 87.44 102 ILE A C 1
ATOM 785 O O . ILE A 1 102 ? -17.381 5.721 5.838 1.00 87.44 102 ILE A O 1
ATOM 789 N N . GLN A 1 103 ? -15.817 5.707 7.450 1.00 84.81 103 GLN A N 1
ATOM 790 C CA . GLN A 1 103 ? -16.185 6.989 8.030 1.00 84.81 103 GLN A CA 1
ATOM 791 C C . GLN A 1 103 ? -14.936 7.690 8.557 1.00 84.81 103 GLN A C 1
ATOM 793 O O . GLN A 1 103 ? -14.227 7.151 9.405 1.00 84.81 103 GLN A O 1
ATOM 798 N N . ARG A 1 104 ? -14.689 8.906 8.065 1.00 84.94 104 ARG A N 1
ATOM 799 C CA . ARG A 1 104 ? -13.669 9.799 8.624 1.00 84.94 104 ARG A CA 1
ATOM 800 C C . ARG A 1 104 ? -14.163 10.347 9.965 1.00 84.94 104 ARG A C 1
ATOM 802 O O . ARG A 1 104 ? -15.351 10.664 10.096 1.00 84.94 104 ARG A O 1
ATOM 809 N N . ALA A 1 105 ? -13.273 10.473 10.944 1.00 78.69 105 ALA A N 1
ATOM 810 C CA . ALA A 1 105 ? -13.566 11.182 12.181 1.00 78.69 105 ALA A CA 1
ATOM 811 C C . ALA A 1 105 ? -14.068 12.595 11.839 1.00 78.69 105 ALA A C 1
ATOM 813 O O . ALA A 1 105 ? -13.487 13.281 10.996 1.00 78.69 105 ALA A O 1
ATOM 814 N N . LYS A 1 106 ? -15.173 13.029 12.458 1.00 69.12 106 LYS A N 1
ATOM 815 C CA . LYS A 1 106 ? -15.656 14.403 12.286 1.00 69.12 106 LYS A CA 1
ATOM 816 C C . LYS A 1 106 ? -14.557 15.352 12.761 1.00 69.12 106 LYS A C 1
ATOM 818 O O . LYS A 1 106 ? -14.241 15.373 13.946 1.00 69.12 106 LYS A O 1
ATOM 823 N N . SER A 1 107 ? -14.006 16.147 11.850 1.00 49.53 107 SER A N 1
ATOM 824 C CA . SER A 1 107 ? -13.307 17.365 12.229 1.00 49.53 107 SER A CA 1
ATOM 825 C C . SER A 1 107 ? -14.350 18.310 12.820 1.00 49.53 107 SER A C 1
ATOM 827 O O . SER A 1 107 ? -15.214 18.805 12.094 1.00 49.53 107 SER A O 1
ATOM 829 N N . GLU A 1 108 ? -14.297 18.554 14.126 1.00 46.47 108 GLU A N 1
ATOM 830 C CA . GLU A 1 108 ? -14.840 19.793 14.673 1.00 46.47 108 GLU A CA 1
ATOM 831 C C . GLU A 1 108 ? -14.040 20.941 14.050 1.00 46.47 108 GLU A C 1
ATOM 833 O O . GLU A 1 108 ? -12.949 21.292 14.495 1.00 46.47 108 GLU A O 1
ATOM 838 N N . SER A 1 109 ? -14.560 21.491 12.954 1.00 40.28 109 SER A N 1
ATOM 83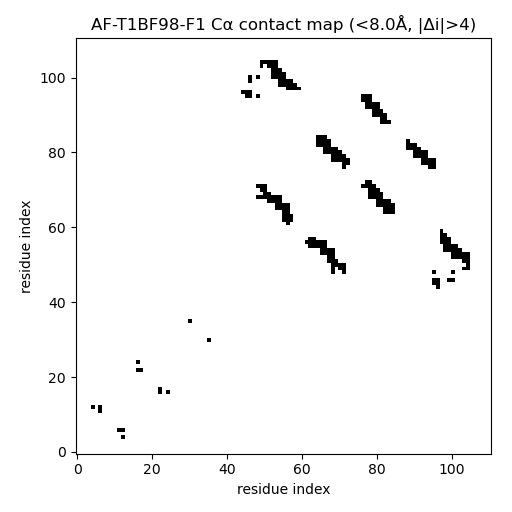9 C CA . SER A 1 109 ? -14.230 22.839 12.522 1.00 40.28 109 SER A CA 1
ATOM 840 C C . SER A 1 109 ? -14.793 23.782 13.584 1.00 40.28 109 SER A C 1
ATOM 842 O O . SER A 1 109 ? -15.961 24.167 13.514 1.00 40.28 109 SER A O 1
ATOM 844 N N . ASN A 1 110 ? -14.000 24.068 14.616 1.00 38.94 110 ASN A N 1
ATOM 845 C CA . ASN A 1 110 ? -14.325 25.134 15.552 1.00 38.94 110 ASN A CA 1
ATOM 846 C C . ASN A 1 110 ? -14.295 26.466 14.795 1.00 38.94 110 ASN A C 1
ATOM 848 O O . ASN A 1 110 ? -13.325 26.771 14.096 1.00 38.94 110 ASN A O 1
ATOM 852 N N . ALA A 1 111 ? -15.428 27.158 14.891 1.00 33.75 111 ALA A N 1
ATOM 853 C CA . ALA A 1 111 ? -15.690 28.504 14.406 1.00 33.75 111 ALA A CA 1
ATOM 854 C C . ALA A 1 111 ? -14.891 29.564 15.177 1.00 33.75 111 ALA A C 1
ATOM 856 O O . ALA A 1 111 ? -14.479 29.278 16.326 1.00 33.75 111 ALA A O 1
#

InterPro domains:
  IPR008991 Translation protein SH3-like domain superfamily [SSF50104] (13-92)
  IPR011590 Transcription elongation factor Spt5, archaeal [TIGR00405] (1-106)
  IPR014722 Large ribosomal subunit protein uL2, domain 2 [G3DSA:2.30.30.30] (50-109)
  IPR036735 NusG, N-terminal domain superfamily [G3DSA:3.30.70.940] (1-49)

Secondary structure (DSSP, 8-state):
-------SSHHHHHHHHTT-TT-----SSPPPHHHHHHHHHHHHT-----TT-EEEE-SSTTTT-EEEEEEEETTTTEEEEEESSSSS--EEEEEGGGEEEEE--------

Organism: NCBI:txid410659